Protein AF-A0A6C0BQZ5-F1 (afdb_monomer_lite)

Sequence (181 aa):
MPRSRNFPPPKVSRKYMTPNDMRIIKELCTPAYIYLIISILAIVIAMFQNAGKTKSYTFCGYKMNVENTGLVFLFKGIIIVFWTIVLDSLCKNGFTQISWLLLALPFIGFLCALVTMSSREGFREGGANMGVNGTNADEPVDPDLDPDPDPDPDPDPDPDPDPPPATVTQGFRNRRVRRHF

Organism: NCBI:txid1070528

Radius of gyration: 39.9 Å; chains: 1; bounding box: 81×60×140 Å

pLDDT: mean 71.83, std 15.41, range [41.03, 94.38]

Secondary structure (DSSP, 8-state):
------PPPP----------SS-GGGSS-HHHHHHHHHHHHHHHHHHHHHTT-SSEEEETTEEEE-S-HHHHHHHHHHHHHHHHHHHHHHHHTT-HHHHHHHHHHHHHHHHHHHHHHHGGGGS-S-----------S-----TT------PPPPPPPPPPPPPPPP---------------

Foldseek 3Di:
DDDDPPDPPPPPPPDDDDDDPPCPLVLQDPLLNVLLVVLVVQLVVQCVVCPPPAQWGAHPNDIDGHNGPVVVSVVSVVVSVVVSVVLRVCVVVVVPVVSVVVSCVVVVVVVVVVVVVVVVVPPDPDPPDDPPPDDDDDDDPDPPPDPDPDPDPPPDPDPDDDDDPDDDPPDPDDPDDDDDD

Structure (mmCIF, N/CA/C/O backbone):
data_AF-A0A6C0BQZ5-F1
#
_entry.id   AF-A0A6C0BQZ5-F1
#
loop_
_atom_site.group_PDB
_atom_site.id
_atom_site.type_symbol
_atom_site.label_atom_id
_atom_site.label_alt_id
_atom_site.label_comp_id
_atom_site.label_asym_id
_atom_site.label_entity_id
_atom_site.label_seq_id
_atom_site.pdbx_PDB_ins_code
_atom_site.Cartn_x
_atom_site.Cartn_y
_atom_site.Cartn_z
_atom_site.occupancy
_atom_site.B_iso_or_equiv
_atom_site.auth_seq_id
_atom_site.auth_comp_id
_atom_site.auth_asym_id
_atom_site.auth_atom_id
_atom_site.pdbx_PDB_model_num
ATOM 1 N N . MET A 1 1 ? -19.999 15.501 51.256 1.00 48.28 1 MET A N 1
ATOM 2 C CA . MET A 1 1 ? -19.645 14.138 50.797 1.00 48.28 1 MET A CA 1
ATOM 3 C C . MET A 1 1 ? -20.173 13.952 49.377 1.00 48.28 1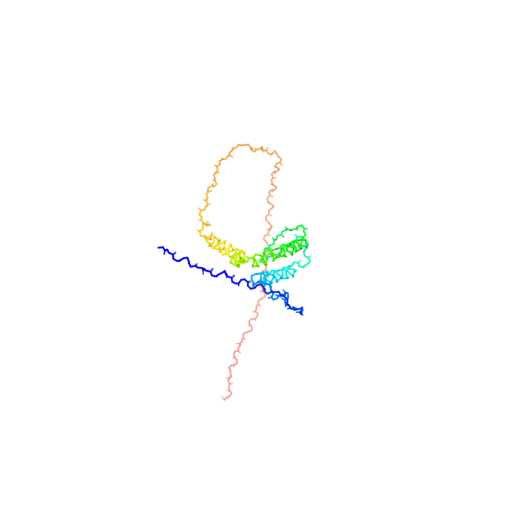 MET A C 1
ATOM 5 O O . MET A 1 1 ? -21.379 14.092 49.196 1.00 48.28 1 MET A O 1
ATOM 9 N N . PRO A 1 2 ? -19.325 13.733 48.360 1.00 53.78 2 PRO A N 1
ATOM 10 C CA . PRO A 1 2 ? -19.788 13.576 46.984 1.00 53.78 2 PRO A CA 1
ATOM 11 C C . PRO A 1 2 ? -20.314 12.152 46.746 1.00 53.78 2 PRO A C 1
ATOM 13 O O . PRO A 1 2 ? -19.652 11.172 47.081 1.00 53.78 2 PRO A O 1
ATOM 16 N N . ARG A 1 3 ? -21.514 12.032 46.161 1.00 52.88 3 ARG A N 1
ATOM 17 C CA . ARG A 1 3 ? -22.059 10.756 45.669 1.00 52.88 3 ARG A CA 1
ATOM 18 C C . ARG A 1 3 ? -21.215 10.282 44.487 1.00 52.88 3 ARG A C 1
ATOM 20 O O . ARG A 1 3 ? -21.212 10.920 43.435 1.00 52.88 3 ARG A O 1
ATOM 27 N N . SER A 1 4 ? -20.531 9.155 44.670 1.00 52.41 4 SER A N 1
ATOM 28 C CA . SER A 1 4 ? -19.894 8.402 43.592 1.00 52.41 4 SER A CA 1
ATOM 29 C C . SER A 1 4 ? -20.934 8.080 42.515 1.00 52.41 4 SER A C 1
ATOM 31 O O . SER A 1 4 ? -21.929 7.400 42.777 1.00 52.41 4 SER A O 1
ATOM 33 N N . ARG A 1 5 ? -20.744 8.622 41.308 1.00 63.19 5 ARG A N 1
ATOM 34 C CA . ARG A 1 5 ? -21.524 8.236 40.132 1.00 63.19 5 ARG A CA 1
ATOM 35 C C . ARG A 1 5 ? -20.986 6.891 39.663 1.00 63.19 5 ARG A C 1
ATOM 37 O O . ARG A 1 5 ? -19.949 6.839 39.010 1.00 63.19 5 ARG A O 1
ATOM 44 N N . ASN A 1 6 ? -21.707 5.823 39.995 1.00 56.03 6 ASN A N 1
ATOM 45 C CA . ASN A 1 6 ? -21.544 4.521 39.360 1.00 56.03 6 ASN A CA 1
ATOM 46 C C . ASN A 1 6 ? -21.824 4.681 37.860 1.00 56.03 6 ASN A C 1
ATOM 48 O O . ASN A 1 6 ? -22.979 4.701 37.434 1.00 56.03 6 ASN A O 1
ATOM 52 N N . PHE A 1 7 ? -20.768 4.846 37.066 1.00 58.59 7 PHE A N 1
ATOM 53 C CA . PHE A 1 7 ? -20.848 4.681 35.623 1.00 58.59 7 PHE A CA 1
ATOM 54 C C . PHE A 1 7 ? -21.016 3.182 35.342 1.00 58.59 7 PHE A C 1
ATOM 56 O O . PHE A 1 7 ? -20.161 2.398 35.761 1.00 58.59 7 PHE A O 1
ATOM 63 N N . PRO A 1 8 ? -22.098 2.746 34.675 1.00 64.06 8 PRO A N 1
ATOM 64 C CA . PRO A 1 8 ? -22.190 1.366 34.229 1.00 64.06 8 PRO A CA 1
ATOM 65 C C . PRO A 1 8 ? -21.050 1.090 33.234 1.00 64.06 8 PRO A C 1
ATOM 67 O O . PRO A 1 8 ? -20.750 1.955 32.404 1.00 64.06 8 PRO A O 1
ATOM 70 N N . PRO A 1 9 ? -20.404 -0.088 33.290 1.00 56.66 9 PRO A N 1
ATOM 71 C CA . PRO A 1 9 ? -19.369 -0.433 32.328 1.00 56.66 9 PRO A CA 1
ATOM 72 C C . PRO A 1 9 ? -19.959 -0.431 30.908 1.00 56.66 9 PRO A C 1
ATOM 74 O O . PRO A 1 9 ? -21.116 -0.834 30.722 1.00 56.66 9 PRO A O 1
ATOM 77 N N . PRO A 1 10 ? -19.197 0.006 29.889 1.00 52.91 10 PRO A N 1
ATOM 78 C CA . PRO A 1 10 ? -19.651 -0.056 28.509 1.00 52.91 10 PRO A CA 1
ATOM 79 C C . PRO A 1 10 ? -19.954 -1.514 28.151 1.00 52.91 10 PRO A C 1
ATOM 81 O O . PRO A 1 10 ? -19.114 -2.401 28.305 1.00 52.91 10 PRO A O 1
ATOM 84 N N . LYS A 1 11 ? -21.182 -1.773 27.692 1.00 49.00 11 LYS A N 1
ATOM 85 C CA . LYS A 1 11 ? -21.607 -3.096 27.228 1.00 49.00 11 LYS A CA 1
ATOM 86 C C . LYS A 1 11 ? -20.852 -3.435 25.942 1.00 49.00 11 LYS A C 1
ATOM 88 O O . LYS A 1 11 ? -21.302 -3.109 24.848 1.00 49.00 11 LYS A O 1
ATOM 93 N N . VAL A 1 12 ? -19.710 -4.106 26.071 1.00 61.22 12 VAL A N 1
ATOM 94 C CA . VAL A 1 12 ? -19.024 -4.747 24.944 1.00 61.22 12 VAL A CA 1
ATOM 95 C C . VAL A 1 12 ? -19.857 -5.963 24.541 1.00 61.22 12 VAL A C 1
ATOM 97 O O . VAL A 1 12 ? -19.748 -7.041 25.124 1.00 61.22 12 VAL A O 1
ATOM 100 N N . SER A 1 13 ? -20.756 -5.772 23.576 1.00 51.59 13 SER A N 1
ATOM 101 C CA . SER A 1 13 ? -21.556 -6.850 22.996 1.00 51.59 13 SER A CA 1
ATOM 102 C C . SER A 1 13 ? -20.656 -7.715 22.109 1.00 51.59 13 SER A C 1
ATOM 104 O O . SER A 1 13 ? -20.506 -7.468 20.916 1.00 51.59 13 SER A O 1
ATOM 106 N N . ARG A 1 14 ? -20.017 -8.726 22.706 1.00 62.94 14 ARG A N 1
ATOM 107 C CA . ARG A 1 14 ? -19.398 -9.828 21.961 1.00 62.94 14 ARG A CA 1
ATOM 108 C C . ARG A 1 14 ? -20.515 -10.649 21.317 1.00 62.94 14 ARG A C 1
ATOM 110 O O . ARG A 1 14 ? -21.119 -11.491 21.976 1.00 62.94 14 ARG A O 1
ATOM 117 N N . LYS A 1 15 ? -20.806 -10.391 20.042 1.00 55.84 15 LYS A N 1
ATOM 118 C CA . LYS A 1 15 ? -21.574 -11.328 19.219 1.00 55.84 15 LYS A CA 1
ATOM 119 C C . LYS A 1 15 ? -20.629 -12.423 18.738 1.00 55.84 15 LYS A C 1
ATOM 121 O O . LYS A 1 15 ? -19.717 -12.143 17.977 1.00 55.84 15 LYS A O 1
ATOM 126 N N . TYR A 1 16 ? -20.881 -13.655 19.155 1.00 65.62 16 TYR A N 1
ATOM 127 C CA . TYR A 1 16 ? -20.414 -14.848 18.458 1.00 65.62 16 TYR A CA 1
ATOM 128 C C . TYR A 1 16 ? -21.605 -15.796 18.298 1.00 65.62 16 TYR A C 1
ATOM 130 O O . TYR A 1 16 ? -22.501 -15.788 19.142 1.00 65.62 16 TYR A O 1
ATOM 138 N N . MET A 1 17 ? -21.558 -16.620 17.245 1.00 59.25 17 MET A N 1
ATOM 139 C CA . MET A 1 17 ? -22.416 -17.784 16.967 1.00 59.25 17 MET A CA 1
ATOM 140 C C . MET A 1 17 ? -23.651 -17.543 16.067 1.00 59.25 17 MET A C 1
ATOM 142 O O . MET A 1 17 ? -24.740 -17.272 16.553 1.00 59.25 17 MET A O 1
ATOM 146 N N . THR A 1 18 ? -23.502 -17.731 14.744 1.00 48.03 18 THR A N 1
ATOM 147 C CA . THR A 1 18 ? -24.433 -18.540 13.912 1.00 48.03 18 THR A CA 1
ATOM 148 C C . THR A 1 18 ? -23.699 -19.090 12.670 1.00 48.03 18 THR A C 1
ATOM 150 O O . THR A 1 18 ? -22.955 -18.329 12.047 1.00 48.03 18 THR A O 1
ATOM 153 N N . PRO A 1 19 ? -23.890 -20.374 12.300 1.00 66.75 19 PRO A N 1
ATOM 154 C CA . PRO A 1 19 ? -23.179 -21.033 11.206 1.00 66.75 19 PRO A CA 1
ATOM 155 C C . PRO A 1 19 ? -23.963 -20.867 9.899 1.00 66.75 19 PRO A C 1
ATOM 157 O O . PRO A 1 19 ? -25.056 -21.406 9.781 1.00 66.75 19 PRO A O 1
ATOM 160 N N . ASN A 1 20 ? -23.448 -20.057 8.969 1.00 52.62 20 ASN A N 1
ATOM 161 C CA . ASN A 1 20 ? -23.794 -20.050 7.539 1.00 52.62 20 ASN A CA 1
ATOM 162 C C . ASN A 1 20 ? -22.785 -19.143 6.805 1.00 52.62 20 ASN A C 1
ATOM 164 O O . ASN A 1 20 ? -22.833 -17.908 6.873 1.00 52.62 20 ASN A O 1
ATOM 168 N N . ASP A 1 21 ? -21.833 -19.804 6.155 1.00 60.75 21 ASP A N 1
ATOM 169 C CA . ASP A 1 21 ? -20.541 -19.327 5.657 1.00 60.75 21 ASP A CA 1
ATOM 170 C C . ASP A 1 21 ? -20.598 -18.400 4.429 1.00 60.75 21 ASP A C 1
ATOM 172 O O . ASP A 1 21 ? -20.196 -18.747 3.324 1.00 60.75 21 ASP A O 1
ATOM 176 N N . MET A 1 22 ? -21.041 -17.159 4.633 1.00 49.72 22 MET A N 1
ATOM 177 C CA . MET A 1 22 ? -20.770 -16.032 3.713 1.00 49.72 22 MET A CA 1
ATOM 178 C C . MET A 1 22 ? -20.485 -14.717 4.456 1.00 49.72 22 MET A C 1
ATOM 180 O O . MET A 1 22 ? -20.566 -13.620 3.902 1.00 49.72 22 MET A O 1
ATOM 184 N N . ARG A 1 23 ? -20.166 -14.822 5.751 1.00 46.81 23 ARG A N 1
ATOM 185 C CA . ARG A 1 23 ? -20.022 -13.688 6.679 1.00 46.81 23 ARG A CA 1
ATOM 186 C C . ARG A 1 23 ? -18.578 -13.376 7.064 1.00 46.81 23 ARG A C 1
ATOM 188 O O . ARG A 1 23 ? -18.328 -12.291 7.569 1.00 46.81 23 ARG A O 1
ATOM 195 N N . ILE A 1 24 ? -17.629 -14.253 6.735 1.00 52.38 24 ILE A N 1
ATOM 196 C CA . ILE A 1 24 ? -16.207 -14.076 7.076 1.00 52.38 24 ILE A CA 1
ATOM 197 C C . ILE A 1 24 ? -15.628 -12.819 6.402 1.00 52.38 24 ILE A C 1
ATOM 199 O O . ILE A 1 24 ? -14.884 -12.072 7.022 1.00 52.38 24 ILE A O 1
ATOM 203 N N . ILE A 1 25 ? -16.055 -12.510 5.173 1.00 52.47 25 ILE A N 1
ATOM 204 C CA . ILE A 1 25 ? -15.623 -11.306 4.437 1.00 52.47 25 ILE A CA 1
ATOM 205 C C . ILE A 1 25 ? -16.342 -10.026 4.903 1.00 52.47 25 ILE A C 1
ATOM 207 O O . ILE A 1 25 ? -15.880 -8.925 4.622 1.00 52.47 25 ILE A O 1
ATOM 211 N N . LYS A 1 26 ? -17.479 -10.156 5.605 1.00 48.41 26 LYS A N 1
ATOM 212 C CA . LYS A 1 26 ? -18.290 -9.026 6.099 1.00 48.41 26 LYS A CA 1
ATOM 213 C C . LYS A 1 26 ? -17.982 -8.634 7.547 1.00 48.41 26 LYS A C 1
ATOM 215 O O . LYS A 1 26 ? -18.505 -7.626 8.010 1.00 48.41 26 LYS A O 1
ATOM 220 N N . GLU A 1 27 ? -17.134 -9.396 8.236 1.00 58.00 27 GLU A N 1
ATOM 221 C CA . GLU A 1 27 ? -16.579 -9.045 9.551 1.00 58.00 27 GLU A CA 1
ATOM 222 C C . GLU A 1 27 ? -15.184 -8.408 9.475 1.00 58.00 27 GLU A C 1
ATOM 224 O O . GLU A 1 27 ? -14.620 -8.055 10.510 1.00 58.00 27 GLU A O 1
ATOM 229 N N . LEU A 1 28 ? -14.622 -8.218 8.274 1.00 63.19 28 LEU A N 1
ATOM 230 C CA . LEU A 1 28 ? -13.415 -7.410 8.134 1.00 63.19 28 LEU A CA 1
ATOM 231 C C . LEU A 1 28 ? -13.772 -5.945 8.363 1.00 63.19 28 LEU A C 1
ATOM 233 O O . LEU A 1 28 ? -14.681 -5.392 7.740 1.00 63.19 28 LEU A O 1
ATOM 237 N N . CYS A 1 29 ? -13.014 -5.302 9.240 1.00 76.69 29 CYS A N 1
ATOM 238 C CA . CYS A 1 29 ? -13.139 -3.874 9.446 1.00 76.69 29 CYS A CA 1
ATOM 239 C C . CYS A 1 29 ? -12.935 -3.096 8.143 1.00 76.69 29 CYS A C 1
ATOM 241 O O . CYS A 1 29 ? -12.032 -3.395 7.360 1.00 76.69 29 CYS A O 1
ATOM 243 N N . THR A 1 30 ? -13.724 -2.036 7.957 1.00 78.62 30 THR A N 1
ATOM 244 C CA . THR A 1 30 ? -13.686 -1.153 6.782 1.00 78.62 30 THR A CA 1
ATOM 245 C C . THR A 1 30 ? -12.266 -0.768 6.327 1.00 78.62 30 THR A C 1
ATOM 247 O O . THR A 1 30 ? -11.989 -0.919 5.138 1.00 78.62 30 THR A O 1
ATOM 250 N N . PRO A 1 31 ? -11.330 -0.342 7.206 1.00 80.25 31 PRO A N 1
ATOM 251 C CA . PRO A 1 31 ? -9.965 -0.009 6.779 1.00 80.25 31 PRO A CA 1
ATOM 252 C C . PRO A 1 31 ? -9.160 -1.209 6.245 1.00 80.25 31 PRO A C 1
ATOM 254 O O . PRO A 1 31 ? -8.445 -1.060 5.257 1.00 80.25 31 PRO A O 1
ATOM 257 N N . ALA A 1 32 ? -9.295 -2.400 6.841 1.00 84.19 32 ALA A N 1
ATOM 258 C CA . ALA A 1 32 ? -8.589 -3.606 6.394 1.00 84.19 32 ALA A CA 1
ATOM 259 C C . ALA A 1 32 ? -9.138 -4.118 5.050 1.00 84.19 32 ALA A C 1
ATOM 261 O O . ALA A 1 32 ? -8.376 -4.494 4.161 1.00 84.19 32 ALA A O 1
ATOM 262 N N . TYR A 1 33 ? -10.461 -4.060 4.874 1.00 84.75 33 TYR A N 1
ATOM 263 C CA . TYR A 1 33 ? -11.121 -4.417 3.619 1.00 84.75 33 TYR A CA 1
ATOM 264 C C . TYR A 1 33 ? -10.715 -3.491 2.462 1.00 84.75 33 TYR A C 1
ATOM 266 O O . TYR A 1 33 ? -10.353 -3.967 1.385 1.00 84.75 33 TYR A O 1
ATOM 274 N N . ILE A 1 34 ? -10.714 -2.171 2.692 1.00 87.75 34 ILE A N 1
ATOM 275 C CA . ILE A 1 34 ? -10.286 -1.188 1.686 1.00 87.75 34 ILE A CA 1
ATOM 276 C C . ILE A 1 34 ? -8.823 -1.422 1.302 1.00 87.75 34 ILE A C 1
ATOM 278 O O . ILE A 1 34 ? -8.525 -1.481 0.110 1.00 87.75 34 ILE A O 1
ATOM 282 N N . TYR A 1 35 ? -7.932 -1.612 2.284 1.00 88.12 35 TYR A N 1
ATOM 283 C CA . TYR A 1 35 ? -6.513 -1.891 2.042 1.00 88.12 35 TYR A CA 1
ATOM 284 C C . TYR A 1 35 ? -6.304 -3.127 1.159 1.00 88.12 35 TYR A C 1
ATOM 286 O O . TYR A 1 35 ? -5.522 -3.084 0.207 1.00 88.12 35 TYR A O 1
ATOM 294 N N . LEU A 1 36 ? -7.027 -4.214 1.435 1.00 87.25 36 LEU A N 1
ATOM 295 C CA . LEU A 1 36 ? -6.920 -5.449 0.667 1.00 87.25 36 LEU A CA 1
ATOM 296 C C . LEU A 1 36 ? -7.379 -5.250 -0.786 1.00 87.25 36 LEU A C 1
ATOM 298 O O . LEU A 1 36 ? -6.675 -5.674 -1.701 1.00 87.25 36 LEU A O 1
ATOM 302 N N . ILE A 1 37 ? -8.493 -4.548 -1.027 1.00 90.88 37 ILE A N 1
ATOM 303 C CA . ILE A 1 37 ? -8.986 -4.300 -2.394 1.00 90.88 37 ILE A CA 1
ATOM 304 C C . ILE A 1 37 ? -8.013 -3.438 -3.196 1.00 90.88 37 ILE A C 1
ATOM 306 O O . ILE A 1 37 ? -7.626 -3.828 -4.299 1.00 90.88 37 ILE A O 1
ATOM 310 N N . ILE A 1 38 ? -7.605 -2.280 -2.662 1.00 90.81 38 ILE A N 1
ATOM 311 C CA . ILE A 1 38 ? -6.717 -1.364 -3.395 1.00 90.81 38 ILE A CA 1
ATOM 312 C C . ILE A 1 38 ? -5.374 -2.033 -3.697 1.00 90.81 38 ILE A C 1
ATOM 314 O O . ILE A 1 38 ? -4.823 -1.860 -4.784 1.00 90.81 38 ILE A O 1
ATOM 318 N N . SER A 1 39 ? -4.880 -2.851 -2.766 1.00 90.81 39 SER A N 1
ATOM 319 C CA . SER A 1 39 ? -3.609 -3.551 -2.909 1.00 90.81 39 SER A CA 1
ATOM 320 C C . SER A 1 39 ? -3.686 -4.662 -3.953 1.00 90.81 39 SER A C 1
ATOM 322 O O . SER A 1 39 ? -2.791 -4.773 -4.789 1.00 90.81 39 SER A O 1
ATOM 324 N N . ILE A 1 40 ? -4.766 -5.450 -3.963 1.00 91.00 40 ILE A N 1
ATOM 325 C CA . ILE A 1 40 ? -4.982 -6.487 -4.981 1.00 91.00 40 ILE A CA 1
ATOM 326 C C . ILE A 1 40 ? -5.098 -5.858 -6.369 1.00 91.00 40 ILE A C 1
ATOM 328 O O . ILE A 1 40 ? -4.412 -6.300 -7.289 1.00 91.00 40 ILE A O 1
ATOM 332 N N . LEU A 1 41 ? -5.897 -4.798 -6.520 1.00 92.62 41 LEU A N 1
ATOM 333 C CA . LEU A 1 41 ? -6.030 -4.095 -7.798 1.00 92.62 41 LEU A CA 1
ATOM 334 C C . LEU A 1 41 ? -4.680 -3.547 -8.279 1.00 92.62 41 LEU A C 1
ATOM 336 O O . LEU A 1 41 ? -4.327 -3.724 -9.444 1.00 92.62 41 LEU A O 1
ATOM 340 N N . ALA A 1 42 ? -3.885 -2.955 -7.383 1.00 89.31 42 ALA A N 1
ATOM 341 C CA . ALA A 1 42 ? -2.560 -2.442 -7.716 1.00 89.31 42 ALA A CA 1
ATOM 342 C C . ALA A 1 42 ? -1.587 -3.547 -8.161 1.00 89.31 42 ALA A C 1
ATOM 344 O O . ALA A 1 42 ? -0.855 -3.354 -9.133 1.00 89.31 42 ALA A O 1
ATOM 345 N N . ILE A 1 43 ? -1.579 -4.708 -7.493 1.00 89.94 43 ILE A N 1
ATOM 346 C CA . ILE A 1 43 ? -0.754 -5.850 -7.912 1.00 89.94 43 ILE A CA 1
ATOM 347 C C . ILE A 1 43 ? -1.218 -6.360 -9.277 1.00 89.94 43 ILE A C 1
ATOM 349 O O . ILE A 1 43 ? -0.377 -6.576 -10.141 1.00 89.94 43 ILE A O 1
ATOM 353 N N . VAL A 1 44 ? -2.523 -6.536 -9.496 1.00 91.81 44 VAL A N 1
ATOM 354 C CA . VAL A 1 44 ? -3.069 -7.043 -10.766 1.00 91.81 44 VAL A CA 1
ATOM 355 C C . VAL A 1 44 ? -2.683 -6.127 -11.929 1.00 91.81 44 VAL A C 1
ATOM 357 O O . VAL A 1 44 ? -2.150 -6.594 -12.934 1.00 91.81 44 VAL A O 1
ATOM 360 N N . ILE A 1 45 ? -2.857 -4.812 -11.771 1.00 90.94 4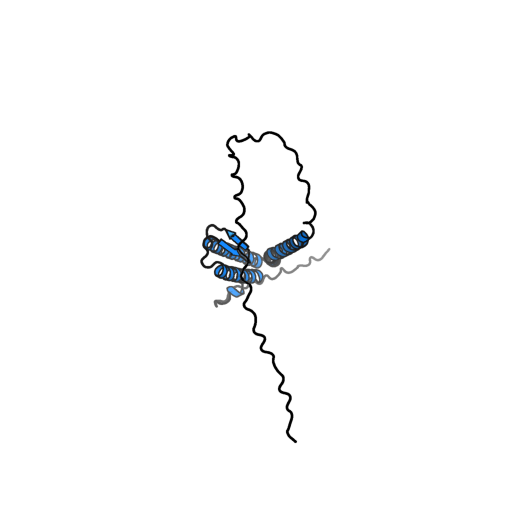5 ILE A N 1
ATOM 361 C CA . ILE A 1 45 ? -2.441 -3.823 -12.774 1.00 90.94 45 ILE A CA 1
ATOM 362 C C . ILE A 1 45 ? -0.926 -3.898 -13.011 1.00 90.94 45 ILE A C 1
ATOM 364 O O . ILE A 1 45 ? -0.474 -3.912 -14.157 1.00 90.94 45 ILE A O 1
ATOM 368 N N . ALA A 1 46 ? -0.129 -3.998 -11.945 1.00 87.62 46 ALA A N 1
ATOM 369 C CA . ALA A 1 46 ? 1.318 -4.120 -12.061 1.00 87.62 46 ALA A CA 1
ATOM 370 C C . ALA A 1 46 ? 1.748 -5.438 -12.731 1.00 87.62 46 ALA A C 1
ATOM 372 O O . ALA A 1 46 ? 2.706 -5.423 -13.502 1.00 87.62 46 ALA A O 1
ATOM 373 N N . MET A 1 47 ? 1.051 -6.557 -12.508 1.00 88.19 47 MET A N 1
ATOM 374 C CA . MET A 1 47 ? 1.317 -7.829 -13.190 1.00 88.19 47 MET A CA 1
ATOM 375 C C . MET A 1 47 ? 1.123 -7.692 -14.699 1.00 88.19 47 MET A C 1
ATOM 377 O O . MET A 1 47 ? 2.001 -8.095 -15.458 1.00 88.19 47 MET A O 1
ATOM 381 N N . PHE A 1 48 ? 0.035 -7.051 -15.140 1.00 90.31 48 PHE A N 1
ATOM 382 C CA . PHE A 1 48 ? -0.192 -6.798 -16.565 1.00 90.31 48 PHE A CA 1
ATOM 383 C C . PHE A 1 48 ? 0.893 -5.900 -17.178 1.00 90.31 48 PHE A C 1
ATOM 385 O O . PHE A 1 48 ? 1.373 -6.177 -18.274 1.00 90.31 48 PHE A O 1
ATOM 392 N N . GLN A 1 49 ? 1.347 -4.868 -16.462 1.00 88.44 49 GLN A N 1
ATOM 393 C CA . GLN A 1 49 ? 2.394 -3.950 -16.945 1.00 88.44 49 GLN A CA 1
ATOM 394 C C . GLN A 1 49 ? 3.808 -4.566 -16.981 1.00 88.44 49 GLN A C 1
ATOM 396 O O . GLN A 1 49 ? 4.709 -4.046 -17.654 1.00 88.44 49 GLN A O 1
ATOM 401 N N . ASN A 1 50 ? 4.018 -5.667 -16.257 1.00 86.06 50 ASN A N 1
ATOM 402 C CA . ASN A 1 50 ? 5.311 -6.337 -16.113 1.00 86.06 50 ASN A CA 1
ATOM 403 C C . ASN A 1 50 ? 5.330 -7.766 -16.670 1.00 86.06 50 ASN A C 1
ATOM 405 O O . ASN A 1 50 ? 6.319 -8.478 -16.484 1.00 86.06 50 ASN A O 1
ATOM 409 N N . ALA A 1 51 ? 4.275 -8.178 -17.376 1.00 81.62 51 ALA A N 1
ATOM 410 C CA . ALA A 1 51 ? 4.207 -9.479 -18.023 1.00 81.62 51 ALA A CA 1
ATOM 411 C C . ALA A 1 51 ? 5.396 -9.664 -18.985 1.00 81.62 51 ALA A C 1
ATOM 413 O O . ALA A 1 51 ? 5.670 -8.814 -19.831 1.00 81.62 51 ALA A O 1
ATOM 414 N N . GLY A 1 52 ? 6.137 -10.763 -18.817 1.00 79.56 52 GLY A N 1
ATOM 415 C CA . GLY A 1 52 ? 7.292 -11.109 -19.654 1.00 79.56 52 GLY A CA 1
ATOM 416 C C . GLY A 1 52 ? 8.617 -10.410 -19.310 1.00 79.56 52 GLY A C 1
ATOM 417 O O . GLY A 1 52 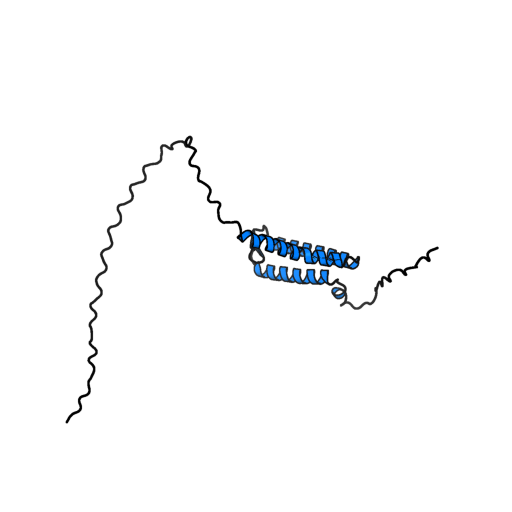? 9.638 -10.755 -19.900 1.00 79.56 52 GLY A O 1
ATOM 418 N N . LYS A 1 53 ? 8.660 -9.477 -18.345 1.00 80.25 53 LYS A N 1
ATOM 419 C CA . LYS A 1 53 ? 9.909 -8.822 -17.906 1.00 80.25 53 LYS A CA 1
ATOM 420 C C . LYS A 1 53 ? 10.470 -9.511 -16.667 1.00 80.25 53 LYS A C 1
ATOM 422 O O . LYS A 1 53 ? 9.818 -9.532 -15.629 1.00 80.25 53 LYS A O 1
ATOM 427 N N . THR A 1 54 ? 11.696 -10.025 -16.737 1.00 80.69 54 THR A N 1
ATOM 428 C CA . THR A 1 54 ? 12.306 -10.802 -15.639 1.00 80.69 54 THR A CA 1
ATOM 429 C C . THR A 1 54 ? 13.232 -9.992 -14.736 1.00 80.69 54 THR A C 1
ATOM 431 O O . THR A 1 54 ? 13.296 -10.284 -13.546 1.00 80.69 54 THR A O 1
ATOM 434 N N . LYS A 1 55 ? 13.898 -8.960 -15.272 1.00 83.00 55 LYS A N 1
ATOM 435 C CA . LYS A 1 55 ? 14.869 -8.127 -14.533 1.00 83.00 55 LYS A CA 1
ATOM 436 C C . LYS A 1 55 ? 14.479 -6.652 -14.389 1.00 83.00 55 LYS A C 1
ATOM 438 O O . LYS A 1 55 ? 15.221 -5.858 -13.829 1.00 83.00 55 LYS A O 1
ATOM 443 N N . SER A 1 56 ? 13.319 -6.249 -14.908 1.00 84.00 56 SER A N 1
ATOM 444 C CA . SER A 1 56 ? 12.855 -4.860 -14.821 1.00 84.00 56 SER A CA 1
ATOM 445 C C . SER A 1 56 ? 11.423 -4.791 -14.309 1.00 84.00 56 SER A C 1
ATOM 447 O O . SER A 1 56 ? 10.518 -5.413 -14.864 1.00 84.00 56 SER A O 1
ATOM 449 N N . TYR A 1 57 ? 11.230 -4.013 -13.245 1.00 86.81 57 TYR A N 1
ATOM 450 C CA . TYR A 1 57 ? 9.942 -3.762 -12.616 1.00 86.81 57 TYR A CA 1
ATOM 451 C C . TYR A 1 57 ? 9.523 -2.319 -12.896 1.00 86.81 57 TYR A C 1
ATOM 453 O O . TYR A 1 57 ? 10.174 -1.361 -12.483 1.00 86.81 57 TYR A O 1
ATOM 461 N N . THR A 1 58 ? 8.442 -2.166 -13.650 1.00 86.12 58 THR A N 1
ATOM 462 C CA . THR A 1 58 ? 7.816 -0.890 -13.990 1.00 86.12 58 THR A CA 1
ATOM 463 C C . THR A 1 58 ? 6.621 -0.661 -13.071 1.00 86.12 58 THR A C 1
ATOM 465 O O . THR A 1 58 ? 5.721 -1.496 -13.010 1.00 86.12 58 THR A O 1
ATOM 468 N N . PHE A 1 59 ? 6.574 0.467 -12.371 1.00 83.94 59 PHE A N 1
ATOM 469 C CA . PHE A 1 59 ? 5.453 0.823 -11.505 1.00 83.94 59 PHE A CA 1
ATOM 470 C C . PHE A 1 59 ? 5.087 2.284 -11.701 1.00 83.94 59 PHE A C 1
ATOM 472 O O . PHE A 1 59 ? 5.915 3.156 -11.459 1.00 83.94 59 PHE A O 1
ATOM 479 N N . CYS A 1 60 ? 3.857 2.548 -12.150 1.00 75.81 60 CYS A N 1
ATOM 480 C CA . CYS A 1 60 ? 3.338 3.906 -12.338 1.00 75.81 60 CYS A CA 1
ATOM 481 C C . CYS A 1 60 ? 4.309 4.829 -13.117 1.00 75.81 60 CYS A C 1
ATOM 483 O O . CYS A 1 60 ? 4.551 5.962 -12.719 1.00 75.81 60 CYS A O 1
ATOM 485 N N . GLY A 1 61 ? 4.915 4.315 -14.197 1.00 75.62 61 GLY A N 1
ATOM 486 C CA . GLY A 1 61 ? 5.872 5.052 -15.040 1.00 75.62 61 GLY A CA 1
ATOM 487 C C . GLY A 1 61 ? 7.345 4.959 -14.616 1.00 75.62 61 GLY A C 1
ATOM 488 O O . GLY A 1 61 ? 8.224 5.233 -15.429 1.00 75.62 61 GLY A O 1
ATOM 489 N N . TYR A 1 62 ? 7.642 4.493 -13.401 1.00 82.50 62 TYR A N 1
ATOM 490 C CA . TYR A 1 62 ? 9.012 4.336 -12.906 1.00 82.50 62 TYR A CA 1
ATOM 491 C C . TYR A 1 62 ? 9.566 2.952 -13.233 1.00 82.50 62 TYR A C 1
ATOM 493 O O . TYR A 1 62 ? 8.939 1.945 -12.907 1.00 82.50 62 TYR A O 1
ATOM 501 N N . LYS A 1 63 ? 10.750 2.889 -13.851 1.00 85.88 63 LYS A N 1
ATOM 502 C CA . LYS A 1 63 ? 11.460 1.636 -14.144 1.00 85.88 63 LYS A CA 1
ATOM 503 C C . LYS A 1 63 ? 12.555 1.414 -13.106 1.00 85.88 63 LYS A C 1
ATOM 505 O O . LYS A 1 63 ? 13.447 2.243 -12.978 1.00 85.88 63 LYS A O 1
ATOM 510 N N . MET A 1 64 ? 12.499 0.287 -12.406 1.00 83.62 64 MET A N 1
ATOM 511 C CA . MET A 1 64 ? 13.523 -0.145 -11.456 1.00 83.62 64 MET A CA 1
ATOM 512 C C . MET A 1 64 ? 14.120 -1.471 -11.925 1.00 83.62 64 MET A C 1
ATOM 514 O O . MET A 1 64 ? 13.385 -2.385 -12.314 1.00 83.62 64 MET A O 1
ATOM 518 N N . ASN A 1 65 ? 15.449 -1.577 -11.903 1.00 85.62 65 ASN A N 1
ATOM 519 C CA . ASN A 1 65 ? 16.134 -2.838 -12.168 1.00 85.62 65 ASN A CA 1
ATOM 520 C C . ASN A 1 65 ? 16.005 -3.724 -10.924 1.00 85.62 65 ASN A C 1
ATOM 522 O O . ASN A 1 65 ? 16.291 -3.279 -9.814 1.00 85.62 65 ASN A O 1
ATOM 526 N N . VAL A 1 66 ? 15.532 -4.951 -11.100 1.00 86.56 66 VAL A N 1
ATOM 527 C CA . VAL A 1 66 ? 15.296 -5.906 -10.012 1.00 86.56 66 VAL A CA 1
ATOM 528 C C . VAL A 1 66 ? 15.892 -7.251 -10.395 1.00 86.56 66 VAL A C 1
ATOM 530 O O . VAL A 1 66 ? 15.946 -7.601 -11.569 1.00 86.56 66 VAL A O 1
ATOM 533 N N . GLU A 1 67 ? 16.329 -8.031 -9.415 1.00 85.81 67 GLU A N 1
ATOM 534 C CA . GLU A 1 67 ? 16.953 -9.335 -9.677 1.00 85.81 67 GLU A CA 1
ATOM 535 C C . GLU A 1 67 ? 15.960 -10.331 -10.284 1.00 85.81 67 GLU A C 1
ATOM 537 O O . GLU A 1 67 ? 16.311 -11.075 -11.196 1.00 85.81 67 GLU A O 1
ATOM 542 N N . ASN A 1 68 ? 14.711 -10.307 -9.802 1.00 83.88 68 ASN A N 1
ATOM 543 C CA . ASN A 1 68 ? 13.609 -11.114 -10.313 1.00 83.88 68 ASN A CA 1
ATOM 544 C C . ASN A 1 68 ? 12.267 -10.410 -10.099 1.00 83.88 68 ASN A C 1
ATOM 546 O O . ASN A 1 68 ? 11.791 -10.273 -8.970 1.00 83.88 68 ASN A O 1
ATOM 550 N N . THR A 1 69 ? 11.595 -10.043 -11.187 1.00 88.12 69 THR A N 1
ATOM 551 C CA . THR A 1 69 ? 10.272 -9.402 -11.139 1.00 88.12 69 THR A CA 1
ATOM 552 C C . THR A 1 69 ? 9.229 -10.270 -10.419 1.00 88.12 69 THR A C 1
ATOM 554 O O . THR A 1 69 ? 8.436 -9.759 -9.631 1.00 88.12 69 THR A O 1
ATOM 557 N N . GLY A 1 70 ? 9.245 -11.593 -10.628 1.00 87.88 70 GLY A N 1
ATOM 558 C CA . GLY A 1 70 ? 8.312 -12.519 -9.968 1.00 87.88 70 GLY A CA 1
ATOM 559 C C . GLY A 1 70 ? 8.480 -12.572 -8.444 1.00 87.88 70 GLY A C 1
ATOM 560 O O . GLY A 1 70 ? 7.495 -12.592 -7.707 1.00 87.88 70 GLY A O 1
ATOM 561 N N . LEU A 1 71 ? 9.724 -12.508 -7.964 1.00 88.62 71 LEU A N 1
ATOM 562 C CA . LEU A 1 71 ? 10.053 -12.500 -6.537 1.00 88.62 71 LEU A CA 1
ATOM 563 C C . LEU A 1 71 ? 9.526 -11.226 -5.855 1.00 88.62 71 LEU A C 1
ATOM 565 O O . LEU A 1 71 ? 8.978 -11.283 -4.757 1.00 88.62 71 LEU A O 1
ATOM 569 N N . VAL A 1 72 ? 9.613 -10.085 -6.547 1.00 90.50 72 VAL A N 1
ATOM 570 C CA . VAL A 1 72 ? 9.061 -8.802 -6.082 1.00 90.50 72 VAL A CA 1
ATOM 571 C C . VAL A 1 72 ? 7.545 -8.887 -5.889 1.00 90.50 72 VAL A C 1
ATOM 573 O O . VAL A 1 72 ? 7.026 -8.394 -4.885 1.00 90.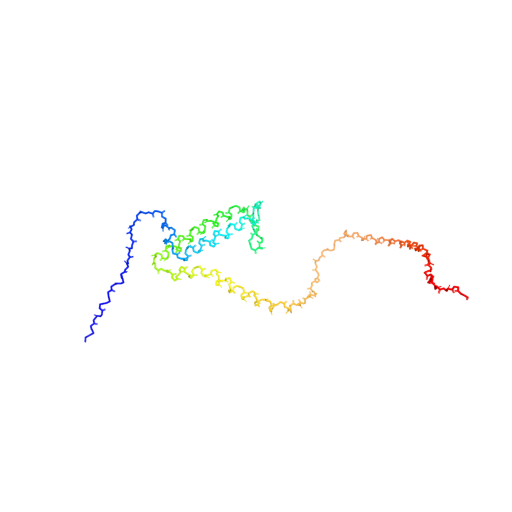50 72 VAL A O 1
ATOM 576 N N . PHE A 1 73 ? 6.822 -9.536 -6.807 1.00 90.38 73 PHE A N 1
ATOM 577 C CA . PHE A 1 73 ? 5.377 -9.746 -6.665 1.00 90.38 73 PHE A CA 1
ATOM 578 C C . PHE A 1 73 ? 5.026 -10.669 -5.497 1.00 90.38 73 PHE A C 1
ATOM 580 O O . PHE A 1 73 ? 4.085 -10.378 -4.757 1.00 90.38 73 PHE A O 1
ATOM 587 N N . LEU A 1 74 ? 5.802 -11.735 -5.290 1.00 92.06 74 LEU A N 1
ATOM 588 C CA . LEU A 1 74 ? 5.602 -12.666 -4.180 1.00 92.06 74 LEU A CA 1
ATOM 589 C C . LEU A 1 74 ? 5.813 -11.974 -2.828 1.00 92.06 74 LEU A C 1
ATOM 591 O O . LEU A 1 74 ? 4.944 -12.042 -1.958 1.00 92.06 74 LEU A O 1
ATOM 595 N N . PHE A 1 75 ? 6.911 -11.231 -2.674 1.00 92.00 75 PHE A N 1
ATOM 596 C CA . PHE A 1 75 ? 7.165 -10.456 -1.459 1.00 92.00 75 PHE A CA 1
ATOM 597 C C . PHE A 1 75 ? 6.096 -9.391 -1.213 1.00 92.00 75 PHE A C 1
ATOM 599 O O . PHE A 1 75 ? 5.627 -9.254 -0.085 1.00 92.00 75 PHE A O 1
ATOM 606 N N . LYS A 1 76 ? 5.645 -8.683 -2.257 1.00 89.50 76 LYS A N 1
ATOM 607 C CA . LYS A 1 76 ? 4.514 -7.745 -2.153 1.00 89.50 76 LYS A CA 1
ATOM 608 C C . LYS A 1 76 ? 3.250 -8.433 -1.642 1.00 89.50 76 LYS A C 1
ATOM 610 O O . LYS A 1 76 ? 2.597 -7.890 -0.755 1.00 89.50 76 LYS A O 1
ATOM 615 N N . GLY A 1 77 ? 2.929 -9.620 -2.159 1.00 91.62 77 GLY A N 1
ATOM 616 C CA . GLY A 1 77 ? 1.787 -10.411 -1.701 1.00 91.62 77 GLY A CA 1
ATOM 617 C C . GLY A 1 77 ? 1.867 -10.746 -0.210 1.00 91.62 77 GLY A C 1
ATOM 618 O O . GLY A 1 77 ? 0.921 -10.476 0.527 1.00 91.62 77 GLY A O 1
ATOM 619 N N . ILE A 1 78 ? 3.018 -11.246 0.255 1.00 94.38 78 ILE A N 1
ATOM 620 C CA . ILE A 1 78 ? 3.244 -11.571 1.675 1.00 94.38 78 ILE A CA 1
ATOM 621 C C . ILE A 1 78 ? 3.102 -10.325 2.555 1.00 94.38 78 ILE A C 1
ATOM 623 O O . ILE A 1 78 ? 2.414 -10.364 3.574 1.00 94.38 78 ILE A O 1
ATOM 627 N N . ILE A 1 79 ? 3.712 -9.209 2.144 1.00 91.25 79 ILE A N 1
ATOM 628 C CA . ILE A 1 79 ? 3.653 -7.936 2.870 1.00 91.25 79 ILE A CA 1
ATOM 629 C C . ILE A 1 79 ? 2.202 -7.457 3.008 1.00 91.25 79 ILE A C 1
ATOM 631 O O . ILE A 1 79 ? 1.791 -7.072 4.099 1.00 91.25 79 ILE A O 1
ATOM 635 N N . ILE A 1 80 ? 1.404 -7.520 1.940 1.00 92.12 80 ILE A N 1
ATOM 636 C CA . ILE A 1 80 ? -0.006 -7.103 1.966 1.00 92.12 80 ILE A CA 1
ATOM 637 C C . ILE A 1 80 ? -0.840 -7.997 2.885 1.00 92.12 80 ILE A C 1
ATOM 639 O O . ILE A 1 80 ? -1.650 -7.481 3.656 1.00 92.12 80 ILE A O 1
ATOM 643 N N . VAL A 1 81 ? -0.640 -9.316 2.854 1.00 90.75 81 VAL A N 1
ATOM 644 C CA . VAL A 1 81 ? -1.345 -10.242 3.756 1.00 90.75 81 VAL A CA 1
ATOM 645 C C . VAL A 1 81 ? -0.983 -9.952 5.212 1.00 90.75 81 VAL A C 1
ATOM 647 O O . VAL A 1 81 ? -1.878 -9.801 6.043 1.00 90.75 81 VAL A O 1
ATOM 650 N N . PHE A 1 82 ? 0.307 -9.792 5.512 1.00 91.25 82 PHE A N 1
ATOM 651 C CA . PHE A 1 82 ? 0.783 -9.435 6.847 1.00 91.25 82 PHE A CA 1
ATOM 652 C C . PHE A 1 82 ? 0.172 -8.114 7.340 1.00 91.25 82 PHE A C 1
ATOM 654 O O . PHE A 1 82 ? -0.400 -8.067 8.429 1.00 91.25 82 PHE A O 1
ATOM 661 N N . TRP A 1 83 ? 0.206 -7.059 6.520 1.00 88.75 83 TRP A N 1
ATOM 662 C CA . TRP A 1 83 ? -0.403 -5.772 6.864 1.00 88.75 83 TRP A CA 1
ATOM 663 C C . TRP A 1 83 ? -1.913 -5.862 7.051 1.00 88.75 83 TRP A C 1
ATOM 665 O O . TRP A 1 83 ? -2.448 -5.246 7.969 1.00 88.75 83 TRP A O 1
ATOM 675 N N . THR A 1 84 ? -2.604 -6.654 6.234 1.00 89.19 84 THR A N 1
ATOM 676 C CA . THR A 1 84 ? -4.051 -6.853 6.378 1.00 89.19 84 THR A CA 1
ATOM 677 C C . THR A 1 84 ? -4.382 -7.500 7.724 1.00 89.19 84 THR A C 1
ATOM 679 O O . THR A 1 84 ? -5.310 -7.049 8.390 1.00 89.19 84 THR A O 1
ATOM 682 N N . ILE A 1 85 ? -3.599 -8.492 8.168 1.00 89.50 85 ILE A N 1
ATOM 683 C CA . ILE A 1 85 ? -3.760 -9.126 9.490 1.00 89.50 85 ILE A CA 1
ATOM 684 C C . ILE A 1 85 ? -3.537 -8.108 10.613 1.00 89.50 85 ILE A C 1
ATOM 686 O O . ILE A 1 85 ? -4.321 -8.054 11.559 1.00 89.50 85 ILE A O 1
ATOM 690 N N . VAL A 1 86 ? -2.500 -7.271 10.505 1.00 89.75 86 VAL A N 1
ATOM 691 C CA . VAL A 1 86 ? -2.219 -6.217 11.494 1.00 89.75 86 VAL A CA 1
ATOM 692 C C . VAL A 1 86 ? -3.370 -5.209 11.566 1.00 89.75 86 VAL A C 1
ATOM 694 O O . VAL A 1 86 ? -3.830 -4.883 12.660 1.00 89.75 86 VAL A O 1
ATOM 697 N N . LEU A 1 87 ? -3.875 -4.747 10.419 1.00 87.31 87 LEU A N 1
ATOM 698 C CA . LEU A 1 87 ? -4.993 -3.800 10.344 1.00 87.31 87 LEU A CA 1
ATOM 699 C C . LEU A 1 87 ? -6.296 -4.395 10.894 1.00 87.31 87 LEU A C 1
ATOM 701 O O . LEU A 1 87 ? -7.032 -3.720 11.616 1.00 87.31 87 LEU A O 1
ATOM 705 N N . ASP A 1 88 ? -6.570 -5.662 10.587 1.00 87.12 88 ASP A N 1
ATOM 706 C CA . ASP A 1 88 ? -7.732 -6.385 11.103 1.00 87.12 88 ASP A CA 1
ATOM 707 C C . ASP A 1 88 ? -7.635 -6.589 12.625 1.00 87.12 88 ASP A C 1
ATOM 709 O O . ASP A 1 88 ? -8.587 -6.309 13.356 1.00 87.12 88 ASP A O 1
ATOM 713 N N . SER A 1 89 ? -6.455 -6.965 13.130 1.00 87.56 89 SER A N 1
ATOM 714 C CA . SER A 1 89 ? -6.210 -7.125 14.566 1.00 87.56 89 SER A CA 1
ATOM 715 C C . SER A 1 89 ? -6.327 -5.802 15.326 1.00 87.56 89 SER A C 1
ATOM 717 O O . SER A 1 89 ? -6.964 -5.760 16.375 1.00 87.56 89 SER A O 1
ATOM 719 N N . LEU A 1 90 ? -5.764 -4.703 14.816 1.00 86.38 90 LEU A N 1
ATOM 720 C CA . LEU A 1 90 ? -5.862 -3.388 15.464 1.00 86.38 90 LEU A CA 1
ATOM 721 C C . LEU A 1 90 ? -7.311 -2.917 15.565 1.00 86.38 90 LEU A C 1
ATOM 723 O O . LEU A 1 90 ? -7.733 -2.397 16.602 1.00 86.38 90 LEU A O 1
ATOM 727 N N . CYS A 1 91 ? -8.088 -3.139 14.510 1.00 83.25 91 CYS A N 1
ATOM 728 C CA . CYS A 1 91 ? -9.490 -2.779 14.518 1.00 83.25 91 CYS A CA 1
ATOM 729 C C . CYS A 1 91 ? -10.311 -3.635 15.497 1.00 83.25 91 CYS A C 1
ATOM 731 O O . CYS A 1 91 ? -11.112 -3.086 16.257 1.00 83.25 91 CYS A O 1
ATOM 733 N N . LYS A 1 92 ? -10.064 -4.951 15.558 1.00 81.44 92 LYS A N 1
ATOM 734 C CA . LYS A 1 92 ? -10.703 -5.863 16.528 1.00 81.44 92 LYS A CA 1
ATOM 735 C C . LYS A 1 92 ? -10.361 -5.521 17.980 1.00 81.44 92 LYS A C 1
ATOM 737 O O . LYS A 1 92 ? -11.193 -5.711 18.865 1.00 81.44 92 LYS A O 1
ATOM 742 N N . ASN A 1 93 ? -9.183 -4.948 18.218 1.00 84.81 93 ASN A N 1
ATOM 743 C CA . ASN A 1 93 ? -8.743 -4.474 19.529 1.00 84.81 93 ASN A CA 1
ATOM 744 C C . ASN A 1 93 ? -9.298 -3.082 19.907 1.00 84.81 93 ASN A C 1
ATOM 746 O O . ASN A 1 93 ? -8.981 -2.578 20.982 1.00 84.81 93 ASN A O 1
ATOM 750 N N . GLY A 1 94 ? -10.131 -2.460 19.061 1.00 81.38 94 GLY A N 1
ATOM 751 C CA . GLY A 1 94 ? -10.758 -1.158 19.326 1.00 81.38 94 GLY A CA 1
ATOM 752 C C . GLY A 1 94 ? -9.936 0.056 18.878 1.00 81.38 94 GLY A C 1
ATOM 753 O O . GLY A 1 94 ? -10.367 1.191 19.075 1.00 81.38 94 GLY A O 1
ATOM 754 N N . PHE A 1 95 ? -8.791 -0.150 18.219 1.00 84.06 95 PHE A N 1
ATOM 755 C CA . PHE A 1 95 ? -7.953 0.916 17.661 1.00 84.06 95 PHE A CA 1
ATOM 756 C C . PHE A 1 95 ? -8.366 1.273 16.223 1.00 84.06 95 PHE A C 1
ATOM 758 O O . PHE A 1 95 ? -7.543 1.358 15.305 1.00 84.06 95 PHE A O 1
ATOM 765 N N . THR A 1 96 ? -9.661 1.511 16.008 1.00 81.62 96 THR A N 1
ATOM 766 C CA . THR A 1 96 ? -10.219 1.892 14.697 1.00 81.62 96 THR A CA 1
ATOM 767 C C . THR A 1 96 ? -9.599 3.178 14.156 1.00 81.62 96 THR A C 1
ATOM 769 O O . THR A 1 96 ? -9.333 3.270 12.961 1.00 81.62 96 THR A O 1
ATOM 772 N N . GLN A 1 97 ? -9.309 4.142 15.034 1.00 83.00 97 GLN A N 1
ATOM 773 C CA . GLN A 1 97 ? -8.664 5.407 14.662 1.00 83.00 97 GLN A CA 1
ATOM 774 C C . GLN A 1 97 ? -7.232 5.194 14.149 1.00 83.00 97 GLN A C 1
ATOM 776 O O . GLN A 1 97 ? -6.842 5.760 13.132 1.00 83.00 97 GLN A O 1
ATOM 781 N N . ILE A 1 98 ? -6.465 4.314 14.800 1.00 85.00 98 ILE A N 1
ATOM 782 C CA . ILE A 1 98 ? -5.088 3.997 14.389 1.00 85.00 98 ILE A CA 1
ATOM 783 C C . ILE A 1 98 ? -5.086 3.223 13.067 1.00 85.00 98 ILE A C 1
ATOM 785 O O . ILE A 1 98 ? -4.241 3.463 12.212 1.00 85.00 98 ILE A O 1
ATOM 789 N N . SER A 1 99 ? -6.069 2.345 12.859 1.00 85.44 99 SER A N 1
ATOM 790 C CA . SER A 1 99 ? -6.225 1.600 11.601 1.00 85.44 99 SER A CA 1
ATOM 791 C C . SER A 1 99 ? -6.474 2.537 10.410 1.00 85.44 99 SER A C 1
ATOM 793 O O . SER A 1 99 ? -5.932 2.326 9.327 1.00 85.44 99 SER A O 1
ATOM 795 N N . TRP A 1 100 ? -7.249 3.608 10.619 1.00 85.06 100 TRP A N 1
ATOM 796 C CA . TRP A 1 100 ? -7.437 4.671 9.627 1.00 85.06 100 TRP A CA 1
ATOM 797 C C . TRP A 1 100 ? -6.184 5.524 9.428 1.00 85.06 100 TRP A C 1
ATOM 799 O O . TRP A 1 100 ? -5.866 5.866 8.292 1.00 85.06 100 TRP A O 1
ATOM 809 N N . LEU A 1 101 ? -5.443 5.822 10.498 1.00 88.12 101 LEU A N 1
ATOM 810 C CA . LEU A 1 101 ? -4.179 6.550 10.401 1.00 88.12 101 LEU A CA 1
ATOM 811 C C . LEU A 1 101 ? -3.128 5.760 9.608 1.00 88.12 101 LEU A C 1
ATOM 813 O O . LEU A 1 101 ? -2.480 6.343 8.747 1.00 88.12 101 LEU A O 1
ATOM 817 N N . LEU A 1 102 ? -2.992 4.445 9.832 1.00 85.88 102 LEU A N 1
ATOM 818 C CA . LEU A 1 102 ? -2.079 3.590 9.061 1.00 85.88 102 LEU A CA 1
ATOM 819 C C . LEU A 1 102 ? -2.436 3.554 7.572 1.00 85.88 102 LEU A C 1
ATOM 821 O O . LEU A 1 102 ? -1.540 3.554 6.731 1.00 85.88 102 LEU A O 1
ATOM 825 N N . LEU A 1 103 ? -3.733 3.535 7.248 1.00 86.31 103 LEU A N 1
ATOM 826 C CA . LEU A 1 103 ? -4.199 3.590 5.864 1.00 86.31 103 LEU A CA 1
ATOM 827 C C . LEU A 1 103 ? -3.947 4.968 5.235 1.00 86.31 103 LEU A C 1
ATOM 829 O O . LEU A 1 103 ? -3.599 5.045 4.061 1.00 86.31 103 LEU A O 1
ATOM 833 N N . ALA A 1 104 ? -4.105 6.047 6.005 1.00 86.75 104 ALA A N 1
ATOM 834 C CA . ALA A 1 104 ? -3.934 7.422 5.542 1.00 86.75 104 ALA A CA 1
ATOM 835 C C . ALA A 1 104 ? -2.462 7.857 5.442 1.00 86.75 104 ALA A C 1
ATOM 837 O O . ALA A 1 104 ? -2.136 8.696 4.606 1.00 86.75 104 ALA A O 1
ATOM 838 N N . LEU A 1 105 ? -1.565 7.285 6.246 1.00 86.50 105 LEU A N 1
ATOM 839 C CA . LEU A 1 105 ? -0.138 7.620 6.301 1.00 86.50 105 LEU A CA 1
ATOM 840 C C . LEU A 1 105 ? 0.568 7.626 4.929 1.00 86.50 105 LEU A C 1
ATOM 842 O O . LEU A 1 105 ? 1.244 8.615 4.642 1.00 86.50 105 LEU A O 1
ATOM 846 N N . PRO A 1 106 ? 0.411 6.619 4.044 1.00 83.62 106 PRO A N 1
ATOM 847 C CA . PRO A 1 106 ? 1.015 6.664 2.710 1.00 83.62 106 PRO A CA 1
ATOM 848 C C . PRO A 1 106 ? 0.457 7.795 1.834 1.00 83.62 106 PRO A C 1
ATOM 850 O O . PRO A 1 106 ? 1.211 8.403 1.077 1.00 83.62 106 PRO A O 1
ATOM 853 N N . PHE A 1 107 ? -0.831 8.127 1.958 1.00 84.69 107 PHE A N 1
ATOM 854 C CA . PHE A 1 107 ? -1.440 9.224 1.202 1.00 84.69 107 PHE A CA 1
ATOM 855 C C . PHE A 1 107 ? -1.001 10.587 1.728 1.00 84.69 107 PHE A C 1
ATOM 857 O O . PHE A 1 107 ? -0.657 11.462 0.943 1.00 84.69 107 PHE A O 1
ATOM 864 N N . ILE A 1 108 ? -0.948 10.758 3.048 1.00 89.00 108 ILE A N 1
ATOM 865 C CA . ILE A 1 108 ? -0.473 11.989 3.685 1.00 89.00 108 ILE A CA 1
ATOM 866 C C . ILE A 1 108 ? 1.009 12.206 3.360 1.00 89.00 108 ILE A C 1
ATOM 868 O O . ILE A 1 108 ? 1.391 13.302 2.964 1.00 89.00 108 ILE A O 1
ATOM 872 N N . GLY A 1 109 ? 1.834 11.157 3.441 1.00 85.00 109 GLY A N 1
ATOM 873 C CA . GLY A 1 109 ? 3.250 11.219 3.078 1.00 85.00 109 GLY A CA 1
ATOM 874 C C . GLY A 1 109 ? 3.467 11.554 1.603 1.00 85.00 109 GLY A C 1
ATOM 875 O O . GLY A 1 109 ? 4.296 12.405 1.289 1.00 85.00 109 GLY A O 1
ATOM 876 N N . PHE A 1 110 ? 2.686 10.950 0.702 1.00 84.44 110 PHE A N 1
ATOM 877 C CA . PHE A 1 110 ? 2.722 11.281 -0.722 1.00 84.44 110 PHE A CA 1
ATOM 878 C C . PHE A 1 110 ? 2.286 12.727 -0.985 1.00 84.44 110 PHE A C 1
ATOM 880 O O . PHE A 1 110 ? 2.973 13.432 -1.714 1.00 84.44 110 PHE A O 1
ATOM 887 N N . LEU A 1 111 ? 1.213 13.209 -0.350 1.00 87.19 111 LEU A N 1
ATOM 888 C CA . LEU A 1 111 ? 0.772 14.602 -0.474 1.00 87.19 111 LEU A CA 1
ATOM 889 C C . LEU A 1 111 ? 1.819 15.589 0.055 1.00 87.19 111 LEU A C 1
ATOM 891 O O . LEU A 1 111 ? 2.121 16.568 -0.621 1.00 87.19 111 LEU A O 1
ATOM 895 N N . CYS A 1 112 ? 2.430 15.321 1.211 1.00 87.88 112 CYS A N 1
ATOM 896 C CA . CYS A 1 112 ? 3.532 16.136 1.722 1.00 87.88 112 CYS A CA 1
ATOM 897 C C . CYS A 1 112 ? 4.733 16.123 0.765 1.00 87.88 112 CYS A C 1
ATOM 899 O O . CYS A 1 112 ? 5.272 17.182 0.450 1.00 87.88 112 CYS A O 1
ATOM 901 N N . ALA A 1 113 ? 5.126 14.951 0.257 1.00 85.81 113 ALA A N 1
ATOM 902 C CA . ALA A 1 113 ? 6.212 14.827 -0.709 1.00 85.81 113 ALA A CA 1
ATOM 903 C C . ALA A 1 113 ? 5.912 15.612 -1.996 1.00 85.81 113 ALA A C 1
ATOM 905 O O . ALA A 1 113 ? 6.770 16.365 -2.452 1.00 85.81 113 ALA A O 1
ATOM 906 N N . LEU A 1 114 ? 4.690 15.517 -2.528 1.00 83.81 114 LEU A N 1
ATOM 907 C CA . LEU A 1 114 ? 4.252 16.291 -3.688 1.00 83.81 114 LEU A CA 1
ATOM 908 C C . LEU A 1 114 ? 4.324 17.800 -3.438 1.00 83.81 114 LEU A C 1
ATOM 910 O O . LEU A 1 114 ? 4.883 18.494 -4.274 1.00 83.81 114 LEU A O 1
ATOM 914 N N . VAL A 1 115 ? 3.862 18.296 -2.284 1.00 86.88 115 VAL A N 1
ATOM 915 C CA . VAL A 1 115 ? 3.962 19.724 -1.913 1.00 86.88 115 VAL A CA 1
ATOM 916 C C . VAL A 1 115 ? 5.421 20.185 -1.852 1.00 86.88 115 VAL A C 1
ATOM 918 O O . VAL A 1 115 ? 5.755 21.275 -2.320 1.00 86.88 115 VAL A O 1
ATOM 921 N N . THR A 1 116 ? 6.322 19.356 -1.315 1.00 83.19 116 THR A N 1
ATOM 922 C CA . THR A 1 116 ? 7.755 19.695 -1.290 1.00 83.19 116 THR A CA 1
ATOM 923 C C . THR A 1 116 ? 8.410 19.627 -2.668 1.00 83.19 116 THR A C 1
ATOM 925 O O . THR A 1 116 ? 9.302 20.422 -2.942 1.00 83.19 116 THR A O 1
ATOM 928 N N . MET A 1 117 ? 7.976 18.720 -3.548 1.00 79.44 117 MET A N 1
ATOM 929 C CA . MET A 1 117 ? 8.499 18.588 -4.912 1.00 79.44 117 MET A CA 1
ATOM 930 C C . MET A 1 117 ? 7.971 19.694 -5.833 1.00 79.44 117 MET A C 1
ATOM 932 O O . MET A 1 117 ? 8.760 20.279 -6.564 1.00 79.44 117 MET A O 1
ATOM 936 N N . SER A 1 118 ? 6.695 20.076 -5.727 1.00 73.94 118 SER A N 1
ATOM 937 C CA . SER A 1 118 ? 6.128 21.221 -6.458 1.00 73.94 118 SER A CA 1
ATOM 938 C C . SER A 1 118 ? 6.723 22.557 -6.007 1.00 73.94 118 SER A C 1
ATOM 940 O O . SER A 1 118 ? 6.774 23.510 -6.772 1.00 73.94 118 SER A O 1
ATOM 942 N N . SER A 1 119 ? 7.227 22.626 -4.772 1.00 66.81 119 SER A N 1
ATOM 943 C CA . SER A 1 119 ? 7.963 23.795 -4.266 1.00 66.81 119 SER A CA 1
ATOM 944 C C . SER A 1 119 ? 9.437 23.819 -4.701 1.00 66.81 119 SER A C 1
ATOM 946 O O . SER A 1 119 ? 10.110 24.834 -4.531 1.00 66.81 119 SER A O 1
ATOM 948 N N . ARG A 1 120 ? 9.966 22.722 -5.265 1.00 65.50 120 ARG A N 1
ATOM 949 C CA . ARG A 1 120 ? 11.357 22.631 -5.750 1.00 65.50 120 ARG A CA 1
ATOM 950 C C . ARG A 1 120 ? 11.549 23.142 -7.177 1.00 65.50 120 ARG A C 1
ATOM 952 O O . ARG A 1 120 ? 12.692 23.256 -7.610 1.00 65.50 120 ARG A O 1
ATOM 959 N N . GLU A 1 121 ? 10.478 23.529 -7.864 1.00 63.41 121 GLU A N 1
ATOM 960 C CA . GLU A 1 121 ? 10.559 24.224 -9.157 1.00 63.41 121 GLU A CA 1
ATOM 961 C C . GLU A 1 121 ? 10.913 25.721 -9.011 1.00 63.41 121 GLU A C 1
ATOM 963 O O . GLU A 1 121 ? 11.142 26.397 -10.005 1.00 63.41 121 GLU A O 1
ATOM 968 N N . GLY A 1 122 ? 11.039 26.240 -7.778 1.00 56.00 122 GLY A N 1
ATOM 969 C CA . GLY A 1 122 ? 11.385 27.642 -7.497 1.00 56.00 122 GLY A CA 1
ATOM 970 C C . GLY A 1 122 ? 12.849 27.945 -7.135 1.00 56.00 122 GLY A C 1
ATOM 971 O O . GLY A 1 122 ? 13.156 29.093 -6.829 1.00 56.00 122 GLY A O 1
ATOM 972 N N . PHE A 1 123 ? 13.767 26.969 -7.128 1.00 57.47 123 PHE A N 1
ATOM 973 C CA . PHE A 1 123 ? 15.195 27.236 -6.858 1.00 57.47 123 PHE A CA 1
ATOM 974 C C . PHE A 1 123 ? 16.115 26.337 -7.694 1.00 57.47 123 PHE A C 1
ATOM 976 O O . PHE A 1 123 ? 16.886 25.533 -7.171 1.00 57.47 123 PHE A O 1
ATOM 983 N N . ARG A 1 124 ? 16.017 26.432 -9.022 1.00 59.62 124 ARG A N 1
ATOM 984 C CA . ARG A 1 124 ? 17.049 25.929 -9.945 1.00 59.62 124 ARG A CA 1
ATOM 985 C C . ARG A 1 124 ? 17.293 26.894 -11.106 1.00 59.62 124 ARG A C 1
ATOM 987 O O . ARG A 1 124 ? 17.442 26.459 -12.236 1.00 59.62 124 ARG A O 1
ATOM 994 N N . GLU A 1 125 ? 17.429 28.184 -10.816 1.00 61.59 125 GLU A N 1
ATOM 995 C CA . GLU A 1 125 ? 18.127 29.105 -11.719 1.00 61.59 125 GLU A CA 1
ATOM 996 C C . GLU A 1 125 ? 19.072 29.997 -10.907 1.00 61.59 125 GLU A C 1
ATOM 998 O O . GLU A 1 125 ? 18.655 30.616 -9.931 1.00 61.59 125 GLU A O 1
ATOM 1003 N N . GLY A 1 126 ? 20.357 30.019 -11.287 1.00 53.22 126 GLY A N 1
ATOM 1004 C CA . GLY A 1 126 ? 21.316 31.026 -10.813 1.00 53.22 126 GLY A CA 1
ATOM 1005 C C . GLY A 1 126 ? 22.696 30.561 -10.331 1.00 53.22 126 GLY A C 1
ATOM 1006 O O . GLY A 1 126 ? 23.455 31.396 -9.863 1.00 53.22 126 GLY A O 1
ATOM 1007 N N . GLY A 1 127 ? 23.056 29.277 -10.427 1.00 52.88 127 GLY A N 1
ATOM 1008 C CA . GLY A 1 127 ? 24.370 28.774 -9.987 1.00 52.88 127 GLY A CA 1
ATOM 1009 C C . GLY A 1 127 ? 25.363 28.505 -11.117 1.00 52.88 127 GLY A C 1
ATOM 1010 O O . GLY A 1 127 ? 25.970 27.438 -11.128 1.00 52.88 127 GLY A O 1
ATOM 1011 N N . ALA A 1 128 ? 25.501 29.406 -12.093 1.00 53.19 128 ALA A N 1
ATOM 1012 C CA . ALA A 1 128 ? 26.632 29.370 -13.021 1.00 53.19 128 ALA A CA 1
ATOM 1013 C C . ALA A 1 128 ? 27.826 30.074 -12.358 1.00 53.19 128 ALA A C 1
ATOM 1015 O O . ALA A 1 128 ? 28.066 31.260 -12.577 1.00 53.19 128 ALA A O 1
ATOM 1016 N N . ASN A 1 129 ? 28.552 29.342 -11.512 1.00 52.12 129 ASN A N 1
ATOM 1017 C CA . ASN A 1 129 ? 29.729 29.854 -10.817 1.00 52.12 129 ASN A CA 1
ATOM 1018 C C . ASN A 1 129 ? 30.981 29.218 -11.427 1.00 52.12 129 ASN A C 1
ATOM 1020 O O . ASN A 1 129 ? 31.283 28.059 -11.163 1.00 52.12 129 ASN A O 1
ATOM 1024 N N . MET A 1 130 ? 31.684 30.032 -12.215 1.00 53.28 130 MET A N 1
ATOM 1025 C CA . MET A 1 130 ? 33.144 30.114 -12.317 1.00 53.28 130 MET A CA 1
ATOM 1026 C C . MET A 1 130 ? 33.919 28.802 -12.509 1.00 53.28 130 MET A C 1
ATOM 1028 O O . MET A 1 130 ? 34.355 28.163 -11.554 1.00 53.28 130 MET A O 1
ATOM 1032 N N . GLY A 1 131 ? 34.246 28.511 -13.771 1.00 44.03 131 GLY A N 1
ATOM 1033 C CA . GLY A 1 131 ? 35.489 27.817 -14.094 1.00 44.03 131 GLY A CA 1
ATOM 1034 C C . GLY A 1 131 ? 36.669 28.691 -13.665 1.00 44.03 131 GLY A C 1
ATOM 1035 O O . GLY A 1 131 ? 37.021 29.656 -14.340 1.00 44.03 131 GLY A O 1
ATOM 1036 N N . VAL A 1 132 ? 37.234 28.381 -12.501 1.00 49.50 132 VAL A N 1
ATOM 1037 C CA . VAL A 1 132 ? 38.545 28.865 -12.071 1.00 49.50 132 VAL A CA 1
ATOM 1038 C C . VAL A 1 132 ? 39.580 28.221 -12.992 1.00 49.50 132 VAL A C 1
ATOM 1040 O O . VAL A 1 132 ? 39.822 27.021 -12.911 1.00 49.50 132 VAL A O 1
ATOM 1043 N N . ASN A 1 133 ? 40.184 29.015 -13.876 1.00 53.19 133 ASN A N 1
ATOM 1044 C CA . ASN A 1 133 ? 41.427 28.637 -14.541 1.00 53.19 133 ASN A CA 1
ATOM 1045 C C . ASN A 1 133 ? 42.549 28.725 -13.504 1.00 53.19 133 ASN A C 1
ATOM 1047 O O . ASN A 1 133 ? 42.917 29.823 -13.083 1.00 53.19 133 ASN A O 1
ATOM 1051 N N . GLY A 1 134 ? 43.074 27.579 -13.075 1.00 52.12 134 GLY A N 1
ATOM 1052 C CA . GLY A 1 134 ? 44.185 27.565 -12.135 1.00 52.12 134 GLY A CA 1
ATOM 1053 C C . GLY A 1 134 ? 44.571 26.193 -11.605 1.00 52.12 134 GLY A C 1
ATOM 1054 O O . GLY A 1 134 ? 44.444 25.981 -10.410 1.00 52.12 134 GLY A O 1
ATOM 1055 N N . THR A 1 135 ? 45.120 25.333 -12.464 1.00 41.03 135 THR A N 1
ATOM 1056 C CA . THR A 1 135 ? 46.263 24.465 -12.123 1.00 41.03 135 THR A CA 1
ATOM 1057 C C . THR A 1 135 ? 47.061 24.204 -13.398 1.00 41.03 135 THR A C 1
ATOM 1059 O O . THR A 1 135 ? 46.712 23.348 -14.203 1.00 41.03 135 THR A O 1
ATOM 1062 N N . ASN A 1 136 ? 48.115 24.997 -13.591 1.00 56.00 136 ASN A N 1
ATOM 1063 C CA . ASN A 1 136 ? 49.288 24.534 -14.318 1.00 56.00 136 ASN A CA 1
ATOM 1064 C C . ASN A 1 136 ? 50.041 23.524 -13.443 1.00 56.00 136 ASN A C 1
ATOM 1066 O O . ASN A 1 136 ? 50.009 23.644 -12.216 1.00 56.00 136 ASN A O 1
ATOM 1070 N N . ALA A 1 137 ? 50.806 22.687 -14.139 1.00 50.44 137 ALA A N 1
ATOM 1071 C CA . ALA A 1 137 ? 51.825 21.747 -13.685 1.00 50.44 137 ALA A CA 1
ATOM 1072 C C . ALA A 1 137 ? 51.327 20.327 -13.370 1.00 50.44 137 ALA A C 1
ATOM 1074 O O . ALA A 1 137 ? 50.529 20.113 -12.464 1.00 50.44 137 ALA A O 1
ATOM 1075 N N . ASP A 1 138 ? 51.902 19.394 -14.139 1.00 57.03 138 ASP A N 1
ATOM 1076 C CA . ASP A 1 138 ? 51.977 17.942 -13.936 1.00 57.03 138 ASP A CA 1
ATOM 1077 C C . ASP A 1 138 ? 51.037 17.057 -14.775 1.00 57.03 138 ASP A C 1
ATOM 1079 O O . ASP A 1 138 ? 50.525 16.051 -14.287 1.00 57.03 138 ASP A O 1
ATOM 10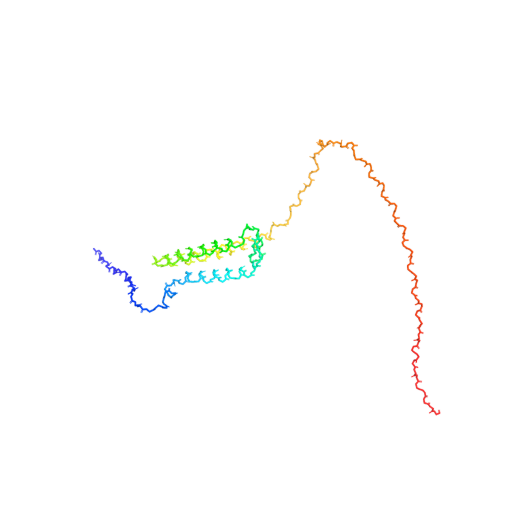83 N N . GLU A 1 139 ? 50.895 17.353 -16.074 1.00 49.69 139 GLU A N 1
ATOM 1084 C CA . GLU A 1 139 ? 50.597 16.304 -17.063 1.00 49.69 139 GLU A CA 1
ATOM 1085 C C . GLU A 1 139 ? 51.881 15.982 -17.859 1.00 49.69 139 GLU A C 1
ATOM 1087 O O . GLU A 1 139 ? 52.510 16.908 -18.387 1.00 49.69 139 GLU A O 1
ATOM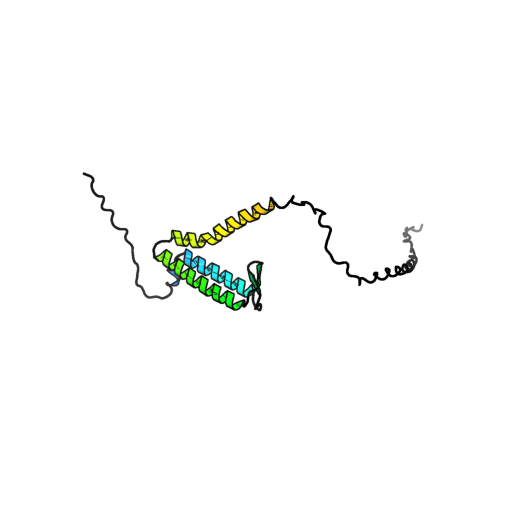 1092 N N . PRO A 1 140 ? 52.344 14.716 -17.903 1.00 50.88 140 PRO A N 1
ATOM 1093 C CA . PRO A 1 140 ? 53.513 14.334 -18.687 1.00 50.88 140 PRO A CA 1
ATOM 1094 C C . PRO A 1 140 ? 53.198 14.517 -20.171 1.00 50.88 140 PRO A C 1
ATOM 1096 O O . PRO A 1 140 ? 52.217 13.971 -20.663 1.00 50.88 140 PRO A O 1
ATOM 1099 N N . VAL A 1 141 ? 54.041 15.269 -20.879 1.00 57.09 141 VAL A N 1
ATOM 1100 C CA . VAL A 1 141 ? 53.997 15.370 -22.342 1.00 57.09 141 VAL A CA 1
ATOM 1101 C C . VAL A 1 141 ? 54.286 13.982 -22.914 1.00 57.09 141 VAL A C 1
ATOM 1103 O O . VAL A 1 141 ? 55.415 13.500 -22.821 1.00 57.09 141 VAL A O 1
ATOM 1106 N N . ASP A 1 142 ? 53.254 13.339 -23.451 1.00 55.19 142 ASP A N 1
ATOM 1107 C CA . ASP A 1 142 ? 53.372 12.119 -24.245 1.00 55.19 142 ASP A CA 1
ATOM 1108 C C . ASP A 1 142 ? 54.159 12.446 -25.535 1.00 55.19 142 ASP A C 1
ATOM 1110 O O . ASP A 1 142 ? 53.728 13.329 -26.284 1.00 55.19 142 ASP A O 1
ATOM 1114 N N . PRO A 1 143 ? 55.333 11.833 -25.791 1.00 59.62 143 PRO A N 1
ATOM 1115 C CA . PRO A 1 143 ? 56.131 12.123 -26.982 1.00 59.62 143 PRO A CA 1
ATOM 1116 C C . PRO A 1 143 ? 55.534 11.584 -28.289 1.00 59.62 143 PRO A C 1
ATOM 1118 O O . PRO A 1 143 ? 56.076 11.907 -29.344 1.00 59.62 143 PRO A O 1
ATOM 1121 N N . ASP A 1 144 ? 54.455 10.794 -28.235 1.00 58.22 144 ASP A N 1
ATOM 1122 C CA . ASP A 1 144 ? 54.007 9.978 -29.371 1.00 58.22 144 ASP A CA 1
ATOM 1123 C C . ASP A 1 144 ? 52.659 10.422 -29.980 1.00 58.22 144 ASP A C 1
ATOM 1125 O O . ASP A 1 144 ? 51.978 9.640 -30.645 1.00 58.22 144 ASP A O 1
ATOM 1129 N N . LEU A 1 145 ? 52.267 11.693 -29.821 1.00 54.34 145 LEU A N 1
ATOM 1130 C CA . LEU A 1 145 ? 51.248 12.285 -30.696 1.00 54.34 145 LEU A CA 1
ATOM 1131 C C . LEU A 1 145 ? 51.901 12.672 -32.025 1.00 54.34 145 LEU A C 1
ATOM 1133 O O . LEU A 1 145 ? 52.436 13.772 -32.184 1.00 54.34 145 LEU A O 1
ATOM 1137 N N . ASP A 1 146 ? 51.856 11.736 -32.975 1.00 61.84 146 ASP A N 1
ATOM 1138 C CA . ASP A 1 146 ? 52.025 12.037 -34.393 1.00 61.84 146 ASP A CA 1
ATOM 1139 C C . ASP A 1 146 ? 51.189 13.285 -34.739 1.00 61.84 146 ASP A C 1
ATOM 1141 O O . ASP A 1 146 ? 50.044 13.391 -34.286 1.00 61.84 146 ASP A O 1
ATOM 1145 N N . PRO A 1 147 ? 51.722 14.253 -35.509 1.00 64.12 147 PRO A N 1
ATOM 1146 C CA . PRO A 1 147 ? 50.909 15.360 -35.985 1.00 64.12 147 PRO A CA 1
ATOM 1147 C C . PRO A 1 147 ? 49.724 14.781 -36.754 1.00 64.12 147 PRO A C 1
ATOM 1149 O O . PRO A 1 147 ? 49.923 13.993 -37.683 1.00 64.12 147 PRO A O 1
ATOM 1152 N N . ASP A 1 148 ? 48.510 15.154 -36.335 1.00 60.62 148 ASP A N 1
ATOM 1153 C CA . ASP A 1 148 ? 47.285 14.801 -37.045 1.00 60.62 148 ASP A CA 1
ATOM 1154 C C . ASP A 1 148 ? 47.509 15.057 -38.545 1.00 60.62 148 ASP A C 1
ATOM 1156 O O . ASP A 1 148 ? 47.990 16.142 -38.901 1.00 60.62 148 ASP A O 1
ATOM 1160 N N . PRO A 1 149 ? 47.238 14.079 -39.430 1.00 64.12 149 PRO A N 1
ATOM 1161 C CA . PRO A 1 149 ? 47.372 14.297 -40.860 1.00 64.12 149 PRO A CA 1
ATOM 1162 C C . PRO A 1 149 ? 46.529 15.514 -41.239 1.00 64.12 149 PRO A C 1
ATOM 1164 O O . PRO A 1 149 ? 45.377 15.620 -40.807 1.00 64.12 149 PRO A O 1
ATOM 1167 N N . ASP A 1 150 ? 47.132 16.438 -41.998 1.00 63.97 150 ASP A N 1
ATOM 1168 C CA . ASP A 1 150 ? 46.456 17.637 -42.491 1.00 63.97 150 ASP A CA 1
ATOM 1169 C C . ASP A 1 150 ? 45.059 17.256 -43.010 1.00 63.97 150 ASP A C 1
ATOM 1171 O O . ASP A 1 150 ? 44.940 16.244 -43.712 1.00 63.97 150 ASP A O 1
ATOM 1175 N N . PRO A 1 151 ? 43.999 18.013 -42.667 1.00 66.50 151 PRO A N 1
ATOM 1176 C CA . PRO A 1 151 ? 42.661 17.717 -43.152 1.00 66.50 151 PRO A CA 1
ATOM 1177 C C . PRO A 1 151 ? 42.693 17.621 -44.678 1.00 66.50 151 PRO A C 1
ATOM 1179 O O . PRO A 1 151 ? 43.210 18.524 -45.343 1.00 66.50 151 PRO A O 1
ATOM 1182 N N . ASP A 1 152 ? 42.177 16.505 -45.205 1.00 64.12 152 ASP A N 1
ATOM 1183 C CA . ASP A 1 152 ? 42.082 16.263 -46.642 1.00 64.12 152 ASP A CA 1
ATOM 1184 C C . ASP A 1 152 ? 41.514 17.516 -47.337 1.00 64.12 152 ASP A C 1
ATOM 1186 O O . ASP A 1 152 ? 40.569 18.120 -46.816 1.00 64.12 152 ASP A O 1
ATOM 1190 N N . PRO A 1 153 ? 42.067 17.937 -48.491 1.00 67.88 153 PRO A N 1
ATOM 1191 C CA . PRO A 1 153 ? 41.522 19.065 -49.231 1.00 67.88 153 PRO A CA 1
ATOM 1192 C C . PRO A 1 153 ? 40.039 18.817 -49.514 1.00 67.88 153 PRO A C 1
ATOM 1194 O O . PRO A 1 153 ? 39.675 17.737 -49.989 1.00 67.88 153 PRO A O 1
ATOM 1197 N N . ASP A 1 154 ? 39.206 19.812 -49.187 1.00 63.44 154 ASP A N 1
ATOM 1198 C CA . ASP A 1 154 ? 37.756 19.747 -49.372 1.00 63.44 154 ASP A CA 1
ATOM 1199 C C . ASP A 1 154 ? 37.425 19.203 -50.776 1.00 63.44 154 ASP A C 1
ATOM 1201 O O . ASP A 1 154 ? 38.029 19.652 -51.758 1.00 63.44 154 ASP A O 1
ATOM 1205 N N . PRO A 1 155 ? 36.489 18.244 -50.903 1.00 69.00 155 PRO A N 1
ATOM 1206 C CA . PRO A 1 155 ? 36.071 17.749 -52.206 1.00 69.00 155 PRO A CA 1
ATOM 1207 C C . PRO A 1 155 ? 35.568 18.916 -53.062 1.00 69.00 155 PRO A C 1
ATOM 1209 O O . PRO A 1 155 ? 34.790 19.747 -52.587 1.00 69.00 155 PRO A O 1
ATOM 1212 N N . ASP A 1 156 ? 36.032 18.969 -54.316 1.00 65.25 156 ASP A N 1
ATOM 1213 C CA . ASP A 1 156 ? 35.618 19.982 -55.287 1.00 65.25 156 ASP A CA 1
ATOM 1214 C C . ASP A 1 156 ? 34.082 20.120 -55.291 1.00 65.25 156 ASP A C 1
ATOM 1216 O O . ASP A 1 156 ? 33.381 19.103 -55.259 1.00 65.25 156 ASP A O 1
ATOM 1220 N N . PRO A 1 157 ? 33.536 21.350 -55.327 1.00 70.31 157 PRO A N 1
ATOM 1221 C CA . PRO A 1 157 ? 32.094 21.554 -55.349 1.00 70.31 157 PRO A CA 1
ATOM 1222 C C . PRO A 1 157 ? 31.468 20.813 -56.535 1.00 70.31 157 PRO A C 1
ATOM 1224 O O . PRO A 1 157 ? 31.925 20.952 -57.673 1.00 70.31 157 PRO A O 1
ATOM 1227 N N . ASP A 1 158 ? 30.421 20.031 -56.250 1.00 67.69 158 ASP A N 1
ATOM 1228 C CA . ASP A 1 158 ? 29.658 19.297 -57.259 1.00 67.69 158 ASP A CA 1
ATOM 1229 C C . ASP A 1 158 ? 29.247 20.236 -58.413 1.00 67.69 158 ASP A C 1
ATOM 1231 O O . ASP A 1 158 ? 28.839 21.376 -58.162 1.00 67.69 158 ASP A O 1
ATOM 1235 N N . PRO A 1 159 ? 29.320 19.788 -59.680 1.00 73.62 159 PRO A N 1
ATOM 1236 C CA . PRO A 1 159 ? 28.860 20.585 -60.809 1.00 73.62 159 PRO A CA 1
ATOM 1237 C C . PRO A 1 159 ? 27.377 20.945 -60.648 1.00 73.62 159 PRO A C 1
ATOM 1239 O O . PRO A 1 159 ? 26.550 20.080 -60.351 1.00 73.62 159 PRO A O 1
ATOM 1242 N N . ASP A 1 160 ? 27.056 22.227 -60.860 1.00 68.56 160 ASP A N 1
ATOM 1243 C CA . ASP A 1 160 ? 25.694 22.754 -60.759 1.00 68.56 160 ASP A CA 1
ATOM 1244 C C . ASP A 1 160 ? 24.705 21.895 -61.574 1.00 68.56 160 ASP A C 1
ATOM 1246 O O . ASP A 1 160 ? 24.991 21.543 -62.724 1.00 68.56 160 ASP A O 1
ATOM 1250 N N . PRO A 1 161 ? 23.522 21.565 -61.024 1.00 74.56 161 PRO A N 1
ATOM 1251 C CA . PRO A 1 161 ? 22.515 20.813 -61.756 1.00 74.56 161 PRO A CA 1
ATOM 1252 C C . PRO A 1 161 ? 22.043 21.587 -62.994 1.00 74.56 161 PRO A C 1
ATOM 1254 O O . PRO A 1 161 ? 21.775 22.789 -62.929 1.00 74.56 161 PRO A O 1
ATOM 1257 N N . ASP A 1 162 ? 21.899 20.869 -64.112 1.00 65.50 162 ASP A N 1
ATOM 1258 C CA . ASP A 1 162 ? 21.421 21.420 -65.380 1.00 65.50 162 ASP A CA 1
ATOM 1259 C C . ASP A 1 162 ? 20.114 22.220 -65.203 1.00 65.50 162 ASP A C 1
ATOM 1261 O O . ASP A 1 162 ? 19.215 21.806 -64.456 1.00 65.50 162 ASP A O 1
ATOM 1265 N N . PRO A 1 163 ? 19.948 23.351 -65.915 1.00 70.38 163 PRO A N 1
ATOM 1266 C CA . PRO A 1 163 ? 18.721 24.124 -65.844 1.00 70.38 163 PRO A CA 1
ATOM 1267 C C . PRO A 1 163 ? 17.523 23.288 -66.329 1.00 70.38 163 PRO A C 1
ATOM 1269 O O . PRO A 1 163 ? 17.627 22.554 -67.318 1.00 70.38 163 PRO A O 1
ATOM 1272 N N . PRO A 1 164 ? 16.352 23.413 -65.677 1.00 68.00 164 PRO A N 1
ATOM 1273 C CA . PRO A 1 164 ? 15.167 22.659 -66.058 1.00 68.00 164 PRO A CA 1
ATOM 1274 C C . PRO A 1 164 ? 14.716 23.019 -67.484 1.00 68.00 164 PRO A C 1
ATOM 1276 O O . PRO A 1 164 ? 14.881 24.163 -67.923 1.00 68.00 164 PRO A O 1
ATOM 1279 N N . PRO A 1 165 ? 14.102 22.072 -68.219 1.00 61.06 165 PRO A N 1
ATOM 1280 C CA . PRO A 1 165 ? 13.651 22.315 -69.581 1.00 61.06 165 PRO A CA 1
ATOM 1281 C C . PRO A 1 165 ? 12.621 23.448 -69.621 1.00 61.06 165 PRO A C 1
ATOM 1283 O O . PRO A 1 165 ? 11.698 23.508 -68.808 1.00 61.06 165 PRO A O 1
ATOM 1286 N N . ALA A 1 166 ? 12.779 24.343 -70.598 1.00 56.06 166 ALA A N 1
ATOM 1287 C CA . ALA A 1 166 ? 11.903 25.486 -70.802 1.00 56.06 166 ALA A CA 1
ATOM 1288 C C . ALA A 1 166 ? 10.430 25.054 -70.917 1.00 56.06 166 ALA A C 1
ATOM 1290 O O . ALA A 1 166 ? 10.036 24.332 -71.835 1.00 56.06 166 ALA A O 1
ATOM 1291 N N . THR A 1 167 ? 9.602 25.539 -69.992 1.00 47.62 167 THR A N 1
ATOM 1292 C CA . THR A 1 167 ? 8.148 25.382 -70.027 1.00 47.62 167 THR A CA 1
ATOM 1293 C C . THR A 1 167 ? 7.587 26.040 -71.286 1.00 47.62 167 THR A C 1
ATOM 1295 O O . THR A 1 167 ? 7.635 27.260 -71.452 1.00 47.62 167 THR A O 1
ATOM 1298 N N . VAL A 1 168 ? 7.012 25.226 -72.172 1.00 52.91 168 VAL A N 1
ATOM 1299 C CA . VAL A 1 168 ? 6.204 25.677 -73.308 1.00 52.91 168 VAL A CA 1
ATOM 1300 C C . VAL A 1 168 ? 4.942 26.346 -72.763 1.00 52.91 168 VAL A C 1
ATOM 1302 O O . VAL A 1 168 ? 3.971 25.687 -72.392 1.00 52.91 168 VAL A O 1
ATOM 1305 N N . THR A 1 169 ? 4.949 27.675 -72.711 1.00 50.31 169 THR A N 1
ATOM 1306 C CA . THR A 1 169 ? 3.777 28.496 -72.391 1.00 50.31 169 THR A CA 1
ATOM 1307 C C . THR A 1 169 ? 2.733 28.360 -73.505 1.00 50.31 169 THR A C 1
ATOM 1309 O O . THR A 1 169 ? 2.696 29.157 -74.443 1.00 50.31 169 THR A O 1
ATOM 1312 N N . GLN A 1 170 ? 1.854 27.354 -73.428 1.00 49.44 170 GLN A N 1
ATOM 1313 C CA . GLN A 1 170 ? 0.609 27.368 -74.197 1.00 49.44 170 GLN A CA 1
ATOM 1314 C C . GLN A 1 170 ? -0.316 28.434 -73.606 1.00 49.44 170 GLN A C 1
ATOM 1316 O O . GLN A 1 170 ? -0.988 28.239 -72.595 1.00 49.44 170 GLN A O 1
ATOM 1321 N N . GLY A 1 171 ? -0.323 29.599 -74.251 1.00 51.56 171 GLY A N 1
ATOM 1322 C CA . GLY A 1 171 ? -1.240 30.683 -73.944 1.00 51.56 171 GLY A CA 1
ATOM 1323 C C . GLY A 1 171 ? -2.693 30.240 -74.107 1.00 51.56 171 GLY A C 1
ATOM 1324 O O . GLY A 1 171 ? -3.152 29.951 -75.214 1.00 51.56 171 GLY A O 1
ATOM 1325 N N . PHE A 1 172 ? -3.436 30.267 -73.003 1.00 55.16 172 PHE A N 1
ATOM 1326 C CA . PHE A 1 172 ? -4.894 30.264 -72.985 1.00 55.16 172 PHE A CA 1
ATOM 1327 C C . PHE A 1 172 ? -5.417 31.507 -73.729 1.00 55.16 172 PHE A C 1
ATOM 1329 O O . PHE A 1 172 ? -5.659 32.565 -73.148 1.00 55.16 172 PHE A O 1
ATOM 1336 N N . ARG A 1 173 ? -5.589 31.403 -75.053 1.00 58.28 173 ARG A N 1
ATOM 1337 C CA . ARG A 1 173 ? -6.337 32.387 -75.847 1.00 58.28 173 ARG A CA 1
ATOM 1338 C C . ARG A 1 173 ? -7.828 32.212 -75.566 1.00 58.28 173 ARG A C 1
ATOM 1340 O O . ARG A 1 173 ? -8.470 31.296 -76.073 1.00 58.28 173 ARG A O 1
ATOM 1347 N N . ASN A 1 174 ? -8.374 33.140 -74.786 1.00 51.38 174 ASN A N 1
ATOM 1348 C CA . ASN A 1 174 ? -9.808 33.362 -74.620 1.00 51.38 174 ASN A CA 1
ATOM 1349 C C . ASN A 1 174 ? -10.532 33.385 -75.982 1.00 51.38 174 ASN A C 1
ATOM 1351 O O . ASN A 1 174 ? -10.358 34.319 -76.771 1.00 51.38 174 ASN A O 1
ATOM 1355 N N . ARG A 1 175 ? -11.391 32.389 -76.243 1.00 55.06 175 ARG A N 1
ATOM 1356 C CA . ARG A 1 175 ? -12.386 32.430 -77.328 1.00 55.06 175 ARG A CA 1
ATOM 1357 C C . ARG A 1 175 ? -13.410 33.516 -77.015 1.00 55.06 175 ARG A C 1
ATOM 1359 O O . ARG A 1 175 ? -14.383 33.285 -76.303 1.00 55.06 175 ARG A O 1
ATOM 1366 N N . ARG A 1 176 ? -13.213 34.708 -77.576 1.00 58.84 176 ARG A N 1
ATOM 1367 C CA . ARG A 1 176 ? -14.261 35.725 -77.648 1.00 58.84 176 ARG A CA 1
ATOM 1368 C C . ARG A 1 176 ? -15.171 35.380 -78.829 1.00 58.84 176 ARG A C 1
ATOM 1370 O O . ARG A 1 176 ? -14.770 35.480 -79.983 1.00 58.84 176 ARG A O 1
ATOM 1377 N N . VAL A 1 177 ? -16.386 34.945 -78.513 1.00 60.62 177 VAL A N 1
ATOM 1378 C CA . VAL A 1 177 ? -17.494 34.740 -79.451 1.00 60.62 177 VAL A CA 1
ATOM 1379 C C . VAL A 1 177 ? -17.778 36.061 -80.182 1.00 60.62 177 VAL A C 1
ATOM 1381 O O . VAL A 1 177 ? -18.187 37.033 -79.550 1.00 60.62 177 VAL A O 1
ATOM 1384 N N . ARG A 1 178 ? -17.585 36.113 -81.505 1.00 61.91 178 ARG A N 1
ATOM 1385 C CA . ARG A 1 178 ? -18.210 37.122 -82.376 1.00 61.91 178 ARG A CA 1
ATOM 1386 C C . ARG A 1 178 ? -19.177 36.399 -83.304 1.00 61.91 178 ARG A C 1
ATOM 1388 O O . ARG A 1 178 ? -18.766 35.584 -84.122 1.00 61.91 178 ARG A O 1
ATOM 1395 N N . ARG A 1 179 ? -20.464 36.669 -83.089 1.00 61.31 179 ARG A N 1
ATOM 1396 C CA . ARG A 1 179 ? -21.578 36.237 -83.934 1.00 61.31 179 ARG A CA 1
ATOM 1397 C C . ARG A 1 179 ? -21.482 36.939 -85.290 1.00 61.31 179 ARG A C 1
ATOM 1399 O O . ARG A 1 179 ? -21.102 38.106 -85.343 1.00 61.31 179 ARG A O 1
ATOM 1406 N N . HIS A 1 180 ? -21.854 36.216 -86.338 1.00 48.81 180 HIS A N 1
ATOM 1407 C CA . HIS A 1 180 ? -22.191 36.761 -87.648 1.00 48.81 180 HIS A CA 1
ATOM 1408 C C . HIS A 1 180 ? -23.389 37.711 -87.543 1.00 48.81 180 HIS A C 1
ATOM 1410 O O . HIS A 1 180 ? -24.371 37.335 -86.906 1.00 48.81 180 HIS A O 1
ATOM 1416 N N . PHE A 1 181 ? -23.273 38.901 -88.136 1.00 47.38 181 PHE A N 1
ATOM 1417 C CA . PHE A 1 181 ? -24.171 39.498 -89.137 1.00 47.38 181 PHE A CA 1
ATOM 1418 C C . PHE A 1 181 ? -23.404 40.622 -89.842 1.00 47.38 181 PHE A C 1
ATOM 1420 O O . PHE A 1 181 ? -22.679 41.358 -89.132 1.00 47.38 181 PHE A O 1
#